Protein AF-A0AAW2Q8G5-F1 (afdb_monomer)

Secondary structure (DSSP, 8-state):
-HHHHHHHHHHTT-GGGGSSS--TTS-HHHHHHHHHHHHHHHHHHS-HHHHHHHTT---HHHHHHHHIIIIIHHHHHHHHHHHHHHHHHHTTSSS-TTSSTTS--

InterPro domains:
  IPR061502 Copia/RE1/RE2-like, N-terminal domain [PF14223] (8-104)

Sequence (105 aa):
MADEVKDLLAQQGILKALQPQKPASMDDEDWEEPQQHATRTIHMCLADKIMYHVMNLKSPGEIWKKLEIQLMSKSITNKLYLKQRLYGLKIQEGLDLAQHVNIFN

Foldseek 3Di:
DLVVLCVVCVVVVLNCQLDPDDDPVDDPVRNVVSQVVSVVSVVVPDDPVLCVVCVVPRGSNVSSVSCCCPVVVCVVVVVVVVVCCVVVVVVPPPDDPPPPPPPPD

Organism: NCBI:txid2727405

Mean predicted aligned error: 12.46 Å

pLDDT: mean 75.23, std 15.13, range [35.03, 91.94]

Radius of gyration: 21.11 Å; Cα contacts (8 Å, |Δi|>4): 55; chains: 1; bounding box: 50×21×61 Å

Structure (mmCIF, N/CA/C/O backbone):
data_AF-A0AAW2Q8G5-F1
#
_entry.id   AF-A0AAW2Q8G5-F1
#
loop_
_atom_site.group_PDB
_atom_site.id
_atom_site.type_symbol
_atom_site.label_atom_id
_atom_site.label_alt_id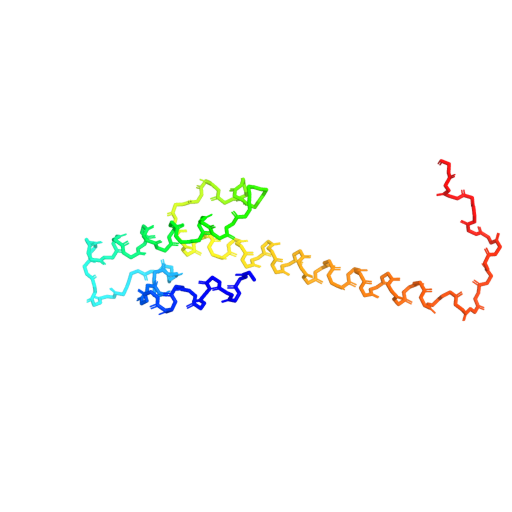
_atom_site.label_comp_id
_atom_site.label_asym_id
_atom_site.label_entity_id
_atom_site.label_seq_id
_atom_site.pdbx_PDB_ins_code
_atom_site.Cartn_x
_atom_site.Cartn_y
_atom_site.Cartn_z
_atom_site.occupancy
_atom_site.B_iso_or_equiv
_atom_site.auth_seq_id
_atom_site.auth_comp_id
_atom_site.auth_asym_id
_atom_site.auth_atom_id
_atom_site.pdbx_PDB_model_num
ATOM 1 N N . MET A 1 1 ? -9.583 3.938 2.768 1.00 63.44 1 MET A N 1
ATOM 2 C CA . MET A 1 1 ? -8.112 3.967 2.904 1.00 63.44 1 MET A CA 1
ATOM 3 C C . MET A 1 1 ? -7.443 2.916 2.028 1.00 63.44 1 MET A C 1
ATOM 5 O O . MET A 1 1 ? -6.786 3.310 1.088 1.00 63.44 1 MET A O 1
ATOM 9 N N . ALA A 1 2 ? -7.595 1.604 2.269 1.00 71.25 2 ALA A N 1
ATOM 10 C CA . ALA A 1 2 ? -6.950 0.605 1.401 1.00 71.25 2 ALA A CA 1
ATOM 11 C C . ALA A 1 2 ? -7.497 0.636 -0.044 1.00 71.25 2 ALA A C 1
ATOM 13 O O . ALA A 1 2 ? -6.730 0.686 -0.996 1.00 71.25 2 ALA A O 1
ATOM 14 N N . ASP A 1 3 ? -8.815 0.696 -0.223 1.00 79.06 3 ASP A N 1
ATOM 15 C CA . ASP A 1 3 ? -9.386 0.768 -1.576 1.00 79.06 3 ASP A CA 1
ATOM 16 C C . ASP A 1 3 ? -9.013 2.089 -2.280 1.00 79.06 3 ASP A C 1
ATOM 18 O O . ASP A 1 3 ? -8.539 2.074 -3.406 1.00 79.06 3 ASP A O 1
ATOM 22 N N . GLU A 1 4 ? -9.040 3.213 -1.556 1.00 82.69 4 GLU A N 1
ATOM 23 C CA . GLU A 1 4 ? -8.624 4.532 -2.071 1.00 82.69 4 GLU A CA 1
ATOM 24 C C . GLU A 1 4 ? -7.152 4.577 -2.520 1.00 82.69 4 GLU A C 1
ATOM 26 O O . GLU A 1 4 ? -6.834 5.200 -3.529 1.00 82.69 4 GLU A O 1
ATOM 31 N N . VAL A 1 5 ? -6.235 3.916 -1.800 1.00 83.81 5 VAL A N 1
ATOM 32 C CA . VAL A 1 5 ? -4.820 3.854 -2.207 1.00 83.81 5 VAL A CA 1
ATOM 33 C C . VAL A 1 5 ? -4.649 2.989 -3.456 1.00 83.81 5 VAL A C 1
ATOM 35 O O . VAL A 1 5 ? -3.865 3.348 -4.331 1.00 83.81 5 VAL A O 1
ATOM 38 N N . LYS A 1 6 ? -5.398 1.885 -3.587 1.00 85.50 6 LYS A N 1
ATOM 39 C CA . LYS A 1 6 ? -5.408 1.084 -4.824 1.00 85.50 6 LYS A CA 1
ATOM 40 C C . LYS A 1 6 ? -5.921 1.893 -6.009 1.00 85.50 6 LYS A C 1
ATOM 42 O O . LYS A 1 6 ? -5.289 1.860 -7.064 1.00 85.50 6 LYS A O 1
ATOM 47 N N . ASP A 1 7 ? -7.007 2.635 -5.825 1.00 88.19 7 ASP A N 1
ATOM 48 C CA . ASP A 1 7 ? -7.583 3.480 -6.871 1.00 88.19 7 ASP A CA 1
ATOM 49 C C . ASP A 1 7 ? -6.599 4.577 -7.301 1.00 88.19 7 ASP A C 1
ATOM 51 O O . ASP A 1 7 ? -6.400 4.795 -8.496 1.00 88.19 7 ASP A O 1
ATOM 55 N N . LEU A 1 8 ? -5.897 5.199 -6.347 1.00 89.19 8 LEU A N 1
ATOM 56 C CA . LEU A 1 8 ? -4.872 6.205 -6.633 1.00 89.19 8 LEU A CA 1
ATOM 57 C C . LEU A 1 8 ? -3.678 5.617 -7.405 1.00 89.19 8 LEU A C 1
ATOM 59 O O . LEU A 1 8 ? -3.226 6.205 -8.387 1.00 89.19 8 LEU A O 1
ATOM 63 N N . LEU A 1 9 ? -3.190 4.437 -7.013 1.00 90.12 9 LEU A N 1
ATOM 64 C CA . LEU A 1 9 ? -2.110 3.742 -7.725 1.00 90.12 9 LEU A CA 1
ATOM 65 C C . LEU A 1 9 ? -2.537 3.305 -9.136 1.00 90.12 9 LEU A C 1
ATOM 67 O O . LEU A 1 9 ? -1.723 3.324 -10.062 1.00 90.12 9 LEU A O 1
ATOM 71 N N . ALA A 1 10 ? -3.805 2.921 -9.315 1.00 91.50 10 ALA A N 1
ATOM 72 C CA . ALA A 1 10 ? -4.378 2.600 -10.620 1.00 91.50 10 ALA A CA 1
ATOM 73 C C . ALA A 1 10 ? -4.485 3.845 -11.508 1.00 91.50 10 ALA A C 1
ATOM 75 O O . ALA A 1 10 ? -4.074 3.798 -12.668 1.00 91.50 10 ALA A O 1
ATOM 76 N N . GLN A 1 11 ? -4.946 4.968 -10.952 1.00 90.56 11 GLN A N 1
ATOM 77 C CA . GLN A 1 11 ? -4.994 6.261 -11.637 1.00 90.56 11 GLN A CA 1
ATOM 78 C C . GLN A 1 11 ? -3.598 6.733 -12.072 1.00 90.56 11 GLN A C 1
ATOM 80 O O . GLN A 1 11 ? -3.446 7.307 -13.147 1.00 90.56 11 GLN A O 1
ATOM 85 N N . GLN A 1 12 ? -2.576 6.460 -11.260 1.00 88.88 12 GLN A N 1
ATOM 86 C CA . GLN A 1 12 ? -1.173 6.764 -11.557 1.00 88.88 12 GLN A CA 1
ATOM 87 C C . GLN A 1 12 ? -0.514 5.753 -12.516 1.00 88.88 12 GLN A C 1
ATOM 89 O O . GLN A 1 12 ? 0.640 5.935 -12.891 1.00 88.88 12 GLN A O 1
ATOM 94 N N . GLY A 1 13 ? -1.206 4.675 -12.904 1.00 89.94 13 GLY A N 1
ATOM 95 C CA . GLY A 1 13 ? -0.670 3.642 -13.799 1.00 89.94 13 GLY A CA 1
ATOM 96 C C . GLY A 1 13 ? 0.379 2.716 -13.168 1.00 89.94 13 GLY A C 1
ATOM 97 O O . GLY A 1 13 ? 0.925 1.853 -13.853 1.00 89.94 13 GLY A O 1
ATOM 98 N N . ILE A 1 14 ? 0.634 2.837 -11.863 1.00 91.94 14 ILE A N 1
ATOM 99 C CA . ILE A 1 14 ? 1.693 2.112 -11.137 1.00 91.94 14 ILE A CA 1
ATOM 100 C C . ILE A 1 14 ? 1.161 0.976 -10.259 1.00 91.94 14 ILE A C 1
ATOM 102 O O . ILE A 1 14 ? 1.911 0.379 -9.494 1.00 91.94 14 ILE A O 1
ATOM 106 N N . LEU A 1 15 ? -0.119 0.610 -10.385 1.00 88.56 15 LEU A N 1
ATOM 107 C CA . LEU A 1 15 ? -0.726 -0.485 -9.613 1.00 88.56 15 LEU A CA 1
ATOM 108 C C . LEU A 1 15 ? 0.057 -1.805 -9.720 1.00 88.56 15 LEU A C 1
ATOM 110 O O . LEU A 1 15 ? 0.137 -2.569 -8.758 1.00 88.56 15 LEU A O 1
ATOM 114 N N . LYS A 1 16 ? 0.670 -2.067 -10.881 1.00 88.19 16 LYS A N 1
ATOM 115 C CA . LYS A 1 16 ? 1.493 -3.262 -11.112 1.00 88.19 16 LYS A CA 1
ATOM 116 C C . LYS A 1 16 ? 2.673 -3.351 -10.144 1.00 88.19 16 LYS A C 1
ATOM 118 O O . LYS A 1 16 ? 3.060 -4.463 -9.814 1.00 88.19 16 LYS A O 1
ATOM 123 N N . ALA A 1 17 ? 3.172 -2.230 -9.623 1.00 89.31 17 ALA A N 1
ATOM 124 C CA . ALA A 1 17 ? 4.257 -2.203 -8.647 1.00 89.31 17 ALA A CA 1
ATOM 125 C C . ALA A 1 17 ? 3.890 -2.856 -7.298 1.00 89.31 17 ALA A C 1
ATOM 127 O O . ALA A 1 17 ? 4.764 -3.180 -6.502 1.00 89.31 17 ALA A O 1
ATOM 128 N N . LEU A 1 18 ? 2.610 -3.122 -7.029 1.00 88.12 18 LEU A N 1
ATOM 129 C CA . LEU A 1 18 ? 2.222 -3.916 -5.860 1.00 88.12 18 LEU A CA 1
ATOM 130 C C . LEU A 1 18 ? 2.506 -5.416 -6.028 1.00 88.12 18 LEU A C 1
ATOM 132 O O . LEU A 1 18 ? 2.406 -6.166 -5.055 1.00 88.12 18 LEU A O 1
ATOM 136 N N . GLN A 1 19 ? 2.818 -5.878 -7.244 1.00 86.69 19 GLN A N 1
ATOM 137 C CA . GLN A 1 19 ? 3.112 -7.285 -7.480 1.00 86.69 19 GLN A CA 1
ATOM 138 C C . GLN A 1 19 ? 4.413 -7.698 -6.778 1.00 86.69 19 GLN A C 1
ATOM 140 O O . GLN A 1 19 ? 5.385 -6.944 -6.772 1.00 86.69 19 GLN A O 1
ATOM 145 N N . PRO A 1 20 ? 4.461 -8.916 -6.209 1.00 78.12 20 PRO A N 1
ATOM 146 C CA . PRO A 1 20 ? 5.632 -9.399 -5.481 1.00 78.12 20 PRO A CA 1
ATOM 147 C C . PRO A 1 20 ? 6.827 -9.705 -6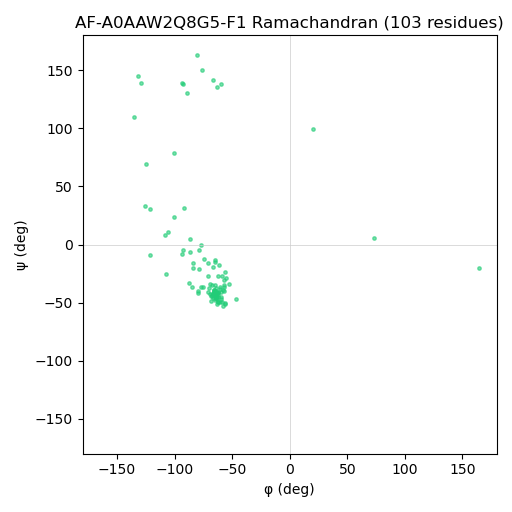.392 1.00 78.12 20 PRO A C 1
ATOM 149 O O . PRO A 1 20 ? 7.933 -9.881 -5.895 1.00 78.12 20 PRO A O 1
ATOM 152 N N . GLN A 1 21 ? 6.611 -9.821 -7.705 1.00 80.44 21 GLN A N 1
ATOM 153 C CA . GLN A 1 21 ? 7.653 -10.118 -8.680 1.00 80.44 21 GLN A CA 1
ATOM 154 C C . GLN A 1 21 ? 7.564 -9.157 -9.858 1.00 80.44 21 GLN A C 1
ATOM 156 O O . GLN A 1 21 ? 6.468 -8.770 -10.274 1.00 80.44 21 GLN A O 1
ATOM 161 N N . LYS A 1 22 ? 8.734 -8.811 -10.400 1.00 84.81 22 LYS A N 1
ATOM 162 C CA . LYS A 1 22 ? 8.858 -8.044 -11.635 1.00 84.81 22 LYS A CA 1
ATOM 163 C C . LYS A 1 22 ? 8.261 -8.840 -12.807 1.00 84.81 22 LYS A C 1
ATOM 165 O O . LYS A 1 22 ? 8.558 -10.031 -12.934 1.00 84.81 22 LYS A O 1
ATOM 170 N N . PRO A 1 23 ? 7.465 -8.217 -13.690 1.00 80.44 23 PRO A N 1
ATOM 171 C CA . PRO A 1 23 ? 7.043 -8.844 -14.938 1.00 80.44 23 PRO A CA 1
ATOM 172 C C . PRO A 1 23 ? 8.247 -9.205 -15.820 1.00 80.44 23 PRO A C 1
ATOM 174 O O . PRO A 1 23 ? 9.150 -8.395 -15.995 1.00 80.44 23 PRO A O 1
ATOM 177 N N . ALA A 1 24 ? 8.236 -10.384 -16.449 1.00 81.12 24 ALA A N 1
ATOM 178 C CA . ALA A 1 24 ? 9.326 -10.829 -17.333 1.00 81.12 24 ALA A CA 1
ATOM 179 C C . ALA A 1 24 ? 9.546 -9.924 -18.563 1.00 81.12 24 ALA A C 1
ATOM 181 O O . ALA A 1 24 ? 10.588 -9.988 -19.200 1.00 81.12 24 ALA A O 1
ATOM 182 N N . SER A 1 25 ? 8.556 -9.098 -18.904 1.00 81.50 25 SER A N 1
ATOM 183 C CA . SER A 1 25 ? 8.587 -8.153 -20.020 1.00 81.50 25 SER A CA 1
ATOM 184 C C . SER A 1 25 ? 9.203 -6.792 -19.672 1.00 81.50 25 SER A C 1
ATOM 186 O O . SER A 1 25 ? 9.074 -5.874 -20.475 1.00 81.50 25 SER A O 1
ATOM 188 N N . MET A 1 26 ? 9.737 -6.612 -18.460 1.00 83.62 26 MET A N 1
ATOM 189 C CA . MET A 1 26 ? 10.191 -5.320 -17.942 1.00 83.62 26 MET A CA 1
ATOM 190 C C . MET A 1 26 ? 11.616 -5.432 -17.403 1.00 83.62 26 MET A C 1
ATOM 192 O O . MET A 1 26 ? 11.943 -6.409 -16.724 1.00 83.62 26 MET A O 1
ATOM 196 N N . ASP A 1 27 ? 12.448 -4.433 -17.669 1.00 86.25 27 ASP A N 1
ATOM 197 C CA . ASP A 1 27 ? 13.828 -4.389 -17.186 1.00 86.25 27 ASP A CA 1
ATOM 198 C C . ASP A 1 27 ? 13.896 -3.901 -15.731 1.00 86.25 27 ASP A C 1
ATOM 200 O O . ASP A 1 27 ? 12.910 -3.414 -15.180 1.00 86.25 27 ASP A O 1
ATOM 204 N N . ASP A 1 28 ? 15.024 -4.140 -15.053 1.00 80.56 28 ASP A N 1
ATOM 205 C CA . ASP A 1 28 ? 15.154 -3.818 -13.620 1.00 80.56 28 ASP A CA 1
ATOM 206 C C . ASP A 1 28 ? 15.095 -2.307 -13.356 1.00 80.56 28 ASP A C 1
ATOM 208 O O . ASP A 1 28 ? 14.428 -1.886 -12.412 1.00 80.56 28 ASP A O 1
ATOM 212 N N . GLU A 1 29 ? 15.715 -1.498 -14.220 1.00 80.75 29 GLU A N 1
ATOM 213 C CA . GLU A 1 29 ? 15.663 -0.030 -14.141 1.00 80.75 29 GLU A CA 1
ATOM 214 C C . GLU A 1 29 ? 14.234 0.492 -14.333 1.00 80.75 29 GLU A C 1
ATOM 216 O O . GLU A 1 29 ? 13.735 1.260 -13.510 1.00 80.75 29 GLU A O 1
ATOM 221 N N . ASP A 1 30 ? 13.528 -0.017 -15.347 1.00 84.69 30 ASP A N 1
ATOM 222 C CA . ASP A 1 30 ? 12.133 0.346 -15.625 1.00 84.69 30 ASP A CA 1
ATOM 223 C C . ASP A 1 30 ? 11.165 -0.137 -14.530 1.00 84.69 30 ASP A C 1
ATOM 225 O O . ASP A 1 30 ? 10.039 0.355 -14.414 1.00 84.69 30 ASP A O 1
ATOM 229 N N . TRP A 1 31 ? 11.579 -1.109 -13.712 1.00 86.94 31 TRP A N 1
ATOM 230 C CA . TRP A 1 31 ? 10.792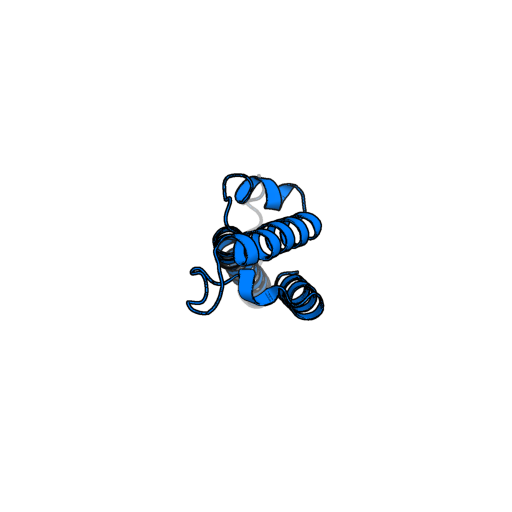 -1.615 -12.592 1.00 86.94 31 TRP A CA 1
ATOM 231 C C . TRP A 1 31 ? 11.006 -0.823 -11.303 1.00 86.94 31 TRP A C 1
ATOM 233 O O . TRP A 1 31 ? 10.066 -0.680 -10.515 1.00 86.94 31 TRP A O 1
ATOM 243 N N . GLU A 1 32 ? 12.206 -0.292 -11.075 1.00 87.56 32 GLU A N 1
ATOM 244 C CA . GLU A 1 32 ? 12.549 0.394 -9.831 1.00 87.56 32 GLU A CA 1
ATOM 245 C C . GLU A 1 32 ? 11.762 1.701 -9.645 1.00 87.56 32 GLU A C 1
ATOM 247 O O . GLU A 1 32 ? 11.235 1.957 -8.558 1.00 87.56 32 GLU A O 1
ATOM 252 N N . GLU A 1 33 ? 11.605 2.501 -10.700 1.00 89.56 33 GLU A N 1
ATOM 253 C CA . GLU A 1 33 ? 10.884 3.777 -10.621 1.00 89.56 33 GLU A CA 1
ATOM 254 C C . GLU A 1 33 ? 9.404 3.594 -10.199 1.00 89.56 33 GLU A C 1
ATOM 256 O O . GLU A 1 33 ? 8.981 4.216 -9.213 1.00 89.56 33 GLU A O 1
ATOM 261 N N . PRO A 1 34 ? 8.609 2.693 -10.818 1.00 90.12 34 PRO A N 1
ATOM 262 C CA . PRO A 1 34 ? 7.267 2.364 -10.338 1.00 90.12 34 PRO A CA 1
ATOM 263 C C . PRO A 1 34 ? 7.230 1.854 -8.891 1.00 90.12 34 PRO A C 1
ATOM 265 O O . PRO A 1 34 ? 6.290 2.179 -8.159 1.00 90.12 34 PRO A O 1
ATOM 268 N N . GLN A 1 35 ? 8.231 1.076 -8.452 1.00 90.62 35 GLN A N 1
ATOM 269 C CA . GLN A 1 35 ? 8.312 0.578 -7.070 1.00 90.62 35 GLN A CA 1
ATOM 270 C C . GLN A 1 35 ? 8.495 1.723 -6.069 1.00 90.62 35 GLN A C 1
ATOM 272 O O . GLN A 1 35 ? 7.785 1.800 -5.056 1.00 90.62 35 GLN A O 1
ATOM 277 N N . GLN A 1 36 ? 9.427 2.632 -6.351 1.00 89.94 36 GLN A N 1
ATOM 278 C CA . GLN A 1 36 ? 9.691 3.791 -5.502 1.00 89.94 36 GLN A CA 1
ATOM 279 C C . GLN A 1 36 ? 8.482 4.732 -5.469 1.00 89.94 36 GLN A C 1
ATOM 281 O O . GLN A 1 36 ? 8.074 5.184 -4.392 1.00 89.94 36 GLN A O 1
ATOM 286 N N . HIS A 1 37 ? 7.855 4.969 -6.623 1.00 91.56 37 HIS A N 1
ATOM 287 C CA . HIS A 1 37 ? 6.659 5.799 -6.715 1.00 91.56 37 HIS A CA 1
ATOM 288 C C . HIS A 1 37 ? 5.505 5.194 -5.906 1.00 91.56 37 HIS A C 1
ATOM 290 O O . HIS A 1 37 ? 4.938 5.875 -5.050 1.00 91.56 37 HIS A O 1
ATOM 296 N N . ALA A 1 38 ? 5.212 3.902 -6.078 1.00 91.12 38 ALA A N 1
ATOM 297 C CA . ALA A 1 38 ? 4.151 3.238 -5.326 1.00 91.12 38 ALA A CA 1
ATOM 298 C C . ALA A 1 38 ? 4.410 3.286 -3.814 1.00 91.12 38 ALA A C 1
ATOM 300 O O . ALA A 1 38 ? 3.499 3.576 -3.039 1.00 91.12 38 ALA A O 1
ATOM 301 N N . THR A 1 39 ? 5.661 3.086 -3.394 1.00 90.62 39 THR A N 1
ATOM 302 C CA . THR A 1 39 ? 6.069 3.193 -1.985 1.00 90.62 39 THR A CA 1
ATOM 303 C C . THR A 1 39 ? 5.789 4.585 -1.425 1.00 90.62 39 THR A C 1
ATOM 305 O O . THR A 1 39 ? 5.197 4.719 -0.351 1.00 90.62 39 THR A O 1
ATOM 308 N N . ARG A 1 40 ? 6.160 5.637 -2.162 1.00 88.88 40 ARG A N 1
ATOM 309 C CA . ARG A 1 40 ? 5.914 7.026 -1.758 1.00 88.88 40 ARG A CA 1
ATOM 310 C C . ARG A 1 40 ? 4.423 7.340 -1.680 1.00 88.88 40 ARG A C 1
ATOM 312 O O . ARG A 1 40 ? 3.992 7.921 -0.686 1.00 88.88 40 ARG A O 1
ATOM 319 N N . THR A 1 41 ? 3.647 6.938 -2.685 1.00 88.62 41 THR A N 1
ATOM 320 C CA . THR A 1 41 ? 2.192 7.137 -2.705 1.00 88.62 41 THR A CA 1
ATOM 321 C C . THR A 1 41 ? 1.534 6.443 -1.515 1.00 88.62 41 THR A C 1
ATOM 323 O O . THR A 1 41 ? 0.740 7.067 -0.813 1.00 88.62 41 THR A O 1
ATOM 326 N N . ILE A 1 42 ? 1.916 5.195 -1.215 1.00 88.31 42 ILE A N 1
ATOM 327 C CA . ILE A 1 42 ? 1.423 4.489 -0.027 1.00 88.31 42 ILE A CA 1
ATOM 328 C C . ILE A 1 42 ? 1.766 5.286 1.234 1.00 88.31 42 ILE A C 1
ATOM 330 O O . ILE A 1 42 ? 0.857 5.600 1.995 1.00 88.31 42 ILE A O 1
ATOM 334 N N . HIS A 1 43 ? 3.031 5.670 1.441 1.00 86.69 43 HIS A N 1
ATOM 335 C CA . HIS A 1 43 ? 3.439 6.441 2.622 1.00 86.69 43 HIS A CA 1
ATOM 336 C C . HIS A 1 43 ? 2.668 7.758 2.783 1.00 86.69 43 HIS A C 1
ATOM 338 O O . HIS A 1 43 ? 2.257 8.074 3.896 1.00 86.69 43 HIS A O 1
ATOM 344 N N . MET A 1 44 ? 2.404 8.492 1.697 1.00 86.94 44 MET A N 1
ATOM 345 C CA . MET A 1 44 ? 1.623 9.738 1.738 1.00 86.94 44 MET A CA 1
ATOM 346 C C . MET A 1 44 ? 0.177 9.536 2.209 1.00 86.94 44 MET A C 1
ATOM 348 O O . MET A 1 44 ? -0.424 10.458 2.757 1.00 86.94 44 MET A O 1
ATOM 352 N N . CYS A 1 45 ? -0.388 8.347 2.005 1.00 84.31 45 CYS A N 1
ATOM 353 C CA . CYS A 1 45 ? -1.752 8.022 2.411 1.00 84.31 45 CYS A CA 1
ATOM 354 C C . CYS A 1 45 ? -1.843 7.386 3.809 1.00 84.31 45 CYS A C 1
ATOM 356 O O . CYS A 1 45 ? -2.950 7.134 4.296 1.00 84.31 45 CYS A O 1
ATOM 358 N N . LEU A 1 46 ? -0.712 7.100 4.461 1.00 82.94 46 LEU A N 1
ATOM 359 C CA . LEU A 1 46 ? -0.683 6.508 5.796 1.00 82.94 46 LEU A CA 1
ATOM 360 C C . LEU A 1 46 ? -0.583 7.580 6.881 1.00 82.94 46 LEU A C 1
ATOM 362 O O . LEU A 1 46 ? 0.197 8.517 6.798 1.00 82.94 46 LEU A O 1
ATOM 366 N N . ALA A 1 47 ? -1.334 7.382 7.964 1.00 81.50 47 ALA A N 1
ATOM 367 C CA . ALA A 1 47 ? -1.129 8.132 9.199 1.00 81.50 47 ALA A CA 1
ATOM 368 C C . ALA A 1 47 ? 0.108 7.612 9.954 1.00 81.50 47 ALA A C 1
ATOM 370 O O . ALA A 1 47 ? 0.366 6.404 9.942 1.00 81.50 47 ALA A O 1
ATOM 371 N N . ASP A 1 48 ? 0.788 8.480 10.711 1.00 78.56 48 ASP A N 1
ATOM 372 C CA . ASP A 1 48 ? 2.044 8.183 11.429 1.00 78.56 48 ASP A CA 1
ATOM 373 C C . ASP A 1 48 ? 2.013 6.868 12.215 1.00 78.56 48 ASP A C 1
ATOM 375 O O . ASP A 1 48 ? 2.899 6.026 12.086 1.00 78.56 48 ASP A O 1
ATOM 379 N N . LYS A 1 49 ? 0.934 6.631 12.974 1.00 75.50 49 LYS A N 1
ATOM 380 C CA . LYS A 1 49 ? 0.740 5.405 13.771 1.00 75.50 49 LYS A CA 1
ATOM 381 C C . LYS A 1 49 ? 0.797 4.115 12.943 1.00 75.50 49 LYS A C 1
ATOM 383 O O . LYS A 1 49 ? 1.164 3.069 13.463 1.00 75.50 49 LYS A O 1
ATOM 388 N N . ILE A 1 50 ? 0.390 4.175 11.675 1.00 77.75 50 ILE A N 1
ATOM 389 C CA . ILE A 1 50 ? 0.429 3.044 10.744 1.00 77.75 50 ILE A CA 1
ATOM 390 C C . ILE A 1 50 ? 1.819 2.956 10.107 1.00 77.75 50 ILE A C 1
ATOM 392 O O . ILE A 1 50 ? 2.335 1.852 9.940 1.00 77.75 50 ILE A O 1
ATOM 396 N N . MET A 1 51 ? 2.449 4.100 9.821 1.00 81.56 51 MET A N 1
ATOM 397 C CA . MET A 1 51 ? 3.790 4.167 9.236 1.00 81.56 51 MET A CA 1
ATOM 398 C C . MET A 1 51 ? 4.841 3.455 10.103 1.00 81.56 51 MET A C 1
ATOM 400 O O . MET A 1 51 ? 5.639 2.683 9.574 1.00 81.56 51 MET A O 1
ATOM 404 N N . TYR A 1 52 ? 4.765 3.575 11.435 1.00 82.81 52 TYR A N 1
ATOM 405 C CA . TYR A 1 52 ? 5.637 2.832 12.365 1.00 82.81 52 TYR A CA 1
ATOM 406 C C . TYR A 1 52 ? 5.605 1.306 12.177 1.00 82.81 52 TYR A C 1
ATOM 408 O O . TYR A 1 52 ? 6.587 0.621 12.458 1.00 82.81 52 TYR A O 1
ATOM 416 N N . HIS A 1 53 ? 4.493 0.744 11.699 1.00 80.88 53 HIS A N 1
ATOM 417 C CA . HIS A 1 53 ? 4.364 -0.701 11.499 1.00 80.88 53 HIS A CA 1
ATOM 418 C C . HIS A 1 53 ? 4.944 -1.195 10.166 1.00 80.88 53 HIS A C 1
ATOM 420 O O . HIS A 1 53 ? 5.147 -2.405 10.010 1.00 80.88 53 HIS A O 1
ATOM 426 N N . VAL A 1 54 ? 5.197 -0.287 9.216 1.00 82.88 54 VAL A N 1
ATOM 427 C CA . VAL A 1 54 ? 5.643 -0.613 7.851 1.00 82.88 54 VAL A CA 1
ATOM 428 C C . VAL A 1 54 ? 6.981 0.021 7.466 1.00 82.88 54 VAL A C 1
ATOM 430 O O . VAL A 1 54 ? 7.554 -0.395 6.470 1.00 82.88 54 VAL A O 1
ATOM 433 N N . MET A 1 55 ? 7.532 0.933 8.276 1.00 82.50 55 MET A N 1
ATOM 434 C CA . MET A 1 55 ? 8.774 1.678 7.988 1.00 82.50 55 MET A CA 1
ATOM 435 C C . MET A 1 55 ? 10.015 0.816 7.697 1.00 82.50 55 MET A C 1
ATOM 437 O O . MET A 1 55 ? 10.950 1.283 7.060 1.00 82.50 55 MET A O 1
ATOM 441 N N . ASN A 1 56 ? 10.042 -0.433 8.170 1.00 84.38 56 ASN A N 1
ATOM 442 C CA . ASN A 1 56 ? 11.166 -1.351 7.956 1.00 84.38 56 ASN A CA 1
ATOM 443 C C . ASN A 1 56 ? 11.057 -2.140 6.641 1.00 84.38 56 ASN A C 1
ATOM 445 O O . ASN A 1 56 ? 11.967 -2.896 6.305 1.00 84.38 56 ASN A O 1
ATOM 449 N N . LEU A 1 57 ? 9.936 -2.017 5.929 1.00 86.12 57 LEU A N 1
ATOM 450 C CA . LEU A 1 57 ? 9.689 -2.701 4.667 1.00 86.12 57 LEU A CA 1
ATOM 451 C C . LEU A 1 57 ? 10.120 -1.797 3.515 1.00 86.12 57 LEU A C 1
ATOM 453 O O . LEU A 1 57 ? 9.872 -0.594 3.535 1.00 86.12 57 LEU A O 1
ATOM 457 N N . LYS A 1 58 ? 10.769 -2.389 2.512 1.00 81.94 58 LYS A N 1
ATOM 458 C CA . LYS A 1 58 ? 11.308 -1.650 1.361 1.00 81.94 58 LYS A CA 1
ATOM 459 C C . LYS A 1 58 ? 10.510 -1.876 0.084 1.00 81.94 58 LYS A C 1
ATOM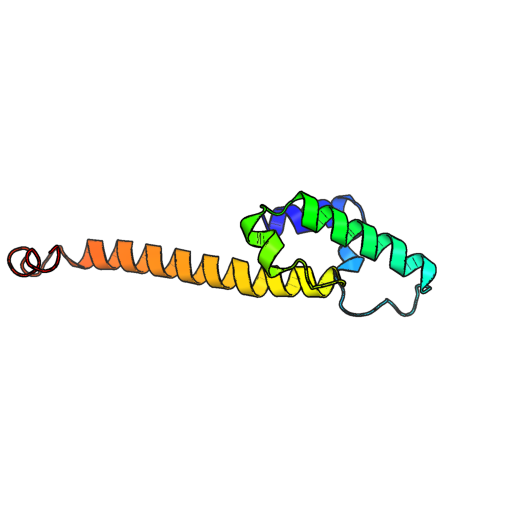 461 O O . LYS A 1 58 ? 10.531 -1.021 -0.791 1.00 81.94 58 LYS A O 1
ATOM 466 N N . SER A 1 59 ? 9.813 -3.008 -0.023 1.00 86.81 59 SER A N 1
ATOM 467 C CA . SER A 1 59 ? 8.979 -3.301 -1.183 1.00 86.81 59 SER A CA 1
ATOM 468 C C . SER A 1 59 ? 7.554 -2.764 -0.985 1.00 86.81 59 SER A C 1
ATOM 470 O O . SER A 1 59 ? 6.919 -3.087 0.026 1.00 86.81 59 SER A O 1
ATOM 472 N N . PRO A 1 60 ? 6.992 -2.020 -1.954 1.00 87.00 60 PRO A N 1
ATOM 473 C CA . PRO A 1 60 ? 5.596 -1.586 -1.930 1.00 87.00 60 PRO A CA 1
ATOM 474 C C . PRO A 1 60 ? 4.622 -2.765 -1.829 1.00 87.00 60 PRO A C 1
ATOM 476 O O . PRO A 1 60 ? 3.615 -2.651 -1.134 1.00 87.00 60 PRO A O 1
ATOM 479 N N . GLY A 1 61 ? 4.931 -3.916 -2.438 1.00 88.00 61 GLY A N 1
ATOM 480 C CA . GLY A 1 61 ? 4.117 -5.129 -2.314 1.00 88.00 61 GLY A CA 1
ATOM 481 C C . GLY A 1 61 ? 4.110 -5.704 -0.892 1.00 88.00 61 GLY A C 1
ATOM 482 O O . GLY A 1 61 ? 3.063 -6.112 -0.383 1.00 88.00 61 GLY A O 1
ATOM 483 N N . GLU A 1 62 ? 5.253 -5.686 -0.201 1.00 88.25 62 GLU A N 1
ATOM 484 C CA . GLU A 1 62 ? 5.340 -6.109 1.204 1.00 88.25 62 GLU A CA 1
ATOM 485 C C . GLU A 1 62 ? 4.607 -5.146 2.137 1.00 88.25 62 GLU A C 1
ATOM 487 O O . GLU A 1 62 ? 3.853 -5.590 3.012 1.00 88.25 62 GLU A O 1
ATOM 492 N N . ILE A 1 63 ? 4.794 -3.837 1.929 1.00 88.44 63 ILE A N 1
ATOM 493 C CA . ILE A 1 63 ? 4.067 -2.787 2.650 1.00 88.44 63 ILE A CA 1
ATOM 494 C C . ILE A 1 63 ? 2.565 -3.006 2.461 1.00 88.44 63 ILE A C 1
ATOM 496 O O . ILE A 1 63 ? 1.830 -3.094 3.445 1.00 88.44 63 ILE A O 1
ATOM 500 N N . TRP A 1 64 ? 2.119 -3.188 1.218 1.00 89.00 64 TRP A N 1
ATOM 501 C CA . TRP A 1 64 ? 0.720 -3.413 0.877 1.00 89.00 64 TRP A CA 1
ATOM 502 C C . TRP A 1 64 ? 0.132 -4.646 1.562 1.00 89.00 64 TRP A C 1
ATOM 504 O O . TRP A 1 64 ? -0.899 -4.560 2.228 1.00 89.00 64 TRP A O 1
ATOM 514 N N . LYS A 1 65 ? 0.817 -5.788 1.477 1.00 86.44 65 LYS A N 1
ATOM 515 C CA . LYS A 1 65 ? 0.369 -7.039 2.101 1.00 86.44 65 LYS A CA 1
ATOM 516 C C . LYS A 1 65 ? 0.288 -6.918 3.622 1.00 86.44 65 LYS A C 1
ATOM 518 O O . LYS A 1 65 ? -0.655 -7.415 4.240 1.00 86.44 65 LYS A O 1
ATOM 523 N N . LYS A 1 66 ? 1.260 -6.247 4.248 1.00 85.31 66 LYS A N 1
ATOM 524 C CA . LYS A 1 66 ? 1.251 -5.992 5.694 1.00 85.31 66 LYS A CA 1
ATOM 525 C C . LYS A 1 66 ? 0.101 -5.065 6.081 1.00 85.31 66 LYS A C 1
ATOM 527 O O . LYS A 1 66 ? -0.551 -5.324 7.093 1.00 85.31 66 LYS A O 1
ATOM 532 N N . LEU A 1 67 ? -0.174 -4.036 5.280 1.00 80.94 67 LEU A N 1
ATOM 533 C CA . LEU A 1 67 ? -1.327 -3.156 5.462 1.00 80.94 67 LEU A CA 1
ATOM 534 C C . LEU A 1 67 ? -2.632 -3.939 5.335 1.00 80.94 67 LEU A C 1
ATOM 536 O O . LEU A 1 67 ? -3.446 -3.859 6.246 1.00 80.94 67 LEU A O 1
ATOM 540 N N . GLU A 1 68 ? -2.824 -4.744 4.291 1.00 79.88 68 GLU A N 1
ATOM 541 C CA . GLU A 1 68 ? -4.024 -5.576 4.144 1.00 79.88 68 GLU A CA 1
ATOM 542 C C . GLU A 1 68 ? -4.206 -6.492 5.353 1.00 79.88 68 GLU A C 1
ATOM 544 O O . GLU A 1 68 ? -5.248 -6.455 6.004 1.00 79.88 68 GLU A O 1
ATOM 549 N N . ILE A 1 69 ? -3.171 -7.236 5.744 1.00 80.19 69 ILE A N 1
ATOM 550 C CA . ILE A 1 69 ? -3.267 -8.145 6.887 1.00 80.19 69 ILE A CA 1
ATOM 551 C C . ILE A 1 69 ? -3.538 -7.369 8.174 1.00 80.19 69 ILE A C 1
ATOM 553 O O . ILE A 1 69 ? -4.465 -7.715 8.894 1.00 80.19 69 ILE A O 1
ATOM 557 N N . GLN A 1 70 ? -2.778 -6.326 8.506 1.00 73.00 70 GLN A N 1
ATOM 558 C CA . GLN A 1 70 ? -2.910 -5.662 9.807 1.00 73.00 70 GLN A CA 1
ATOM 559 C C . GLN A 1 70 ? -4.089 -4.696 9.889 1.00 73.00 70 GLN A C 1
ATOM 561 O O . GLN A 1 70 ? -4.753 -4.660 10.923 1.00 73.00 70 GLN A O 1
ATOM 566 N N . LEU A 1 71 ? -4.376 -3.924 8.840 1.00 67.00 71 LEU A N 1
ATOM 567 C CA . LEU A 1 71 ? -5.516 -3.008 8.826 1.00 67.00 71 LEU A CA 1
ATOM 568 C C . LEU A 1 71 ? -6.816 -3.732 8.537 1.00 67.00 71 LEU A C 1
ATOM 570 O O . LEU A 1 71 ? -7.796 -3.417 9.204 1.00 67.00 71 LEU A O 1
ATOM 574 N N . MET A 1 72 ? -6.867 -4.688 7.603 1.00 65.81 72 MET A N 1
ATOM 575 C CA . MET A 1 72 ? -8.120 -5.407 7.360 1.00 65.81 72 MET A CA 1
ATOM 576 C C . MET A 1 72 ? -8.394 -6.426 8.458 1.00 65.81 72 MET A C 1
ATOM 578 O O . MET A 1 72 ? -9.544 -6.499 8.871 1.00 65.81 72 MET A O 1
ATOM 582 N N . SER A 1 73 ? -7.400 -7.119 9.036 1.00 65.75 73 SER A N 1
ATOM 583 C CA . SER A 1 73 ? -7.676 -7.955 10.222 1.00 65.75 73 SER A CA 1
ATOM 584 C C . SER A 1 73 ? -8.123 -7.107 11.405 1.00 65.75 73 SER A C 1
ATOM 586 O O . SER A 1 73 ? -9.140 -7.425 12.004 1.00 65.75 73 SER A O 1
ATOM 588 N N . LYS A 1 74 ? -7.462 -5.981 11.713 1.00 64.38 74 LYS A N 1
ATOM 589 C CA . LYS A 1 74 ? -7.924 -5.100 12.793 1.00 64.38 74 LYS A CA 1
ATOM 590 C C . LYS A 1 74 ? -9.249 -4.441 12.452 1.00 64.38 74 LYS A C 1
ATOM 592 O O . LYS A 1 74 ? -10.045 -4.274 13.350 1.00 64.38 74 LYS A O 1
ATOM 597 N N . SER A 1 75 ? -9.539 -4.080 11.205 1.00 63.84 75 SER A N 1
ATOM 598 C CA . SER A 1 75 ? -10.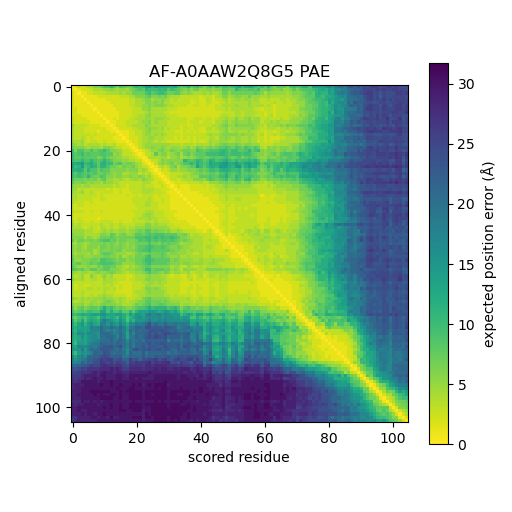836 -3.504 10.825 1.00 63.84 75 SER A CA 1
ATOM 599 C C . SER A 1 75 ? -11.947 -4.545 10.866 1.00 63.84 75 SER A C 1
ATOM 601 O O . SER A 1 75 ? -13.019 -4.234 11.359 1.00 63.84 75 SER A O 1
ATOM 603 N N . ILE A 1 76 ? -11.715 -5.777 10.409 1.00 60.84 76 ILE A N 1
ATOM 604 C CA . ILE A 1 76 ? -12.685 -6.877 10.477 1.00 60.84 76 ILE A CA 1
ATOM 605 C C . ILE A 1 76 ? -12.881 -7.294 11.927 1.00 60.84 76 ILE A C 1
ATOM 607 O O . ILE A 1 76 ? -14.018 -7.340 12.369 1.00 60.84 76 ILE A 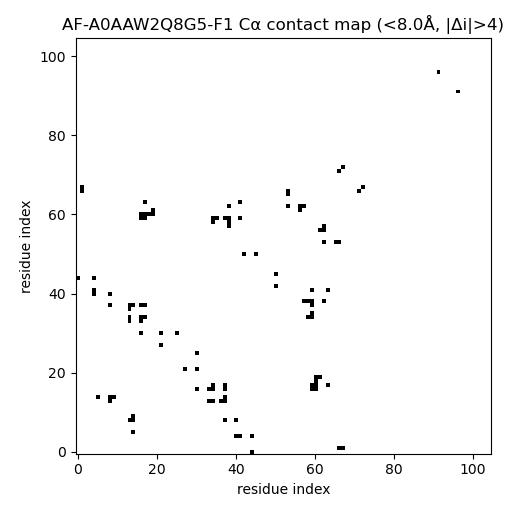O 1
ATOM 611 N N . THR A 1 77 ? -11.810 -7.509 12.690 1.00 60.69 77 THR A N 1
ATOM 612 C CA . THR A 1 77 ? -11.882 -7.822 14.120 1.00 60.69 77 THR A CA 1
ATOM 613 C C . THR A 1 77 ? -12.470 -6.662 14.909 1.00 60.69 77 THR A C 1
ATOM 615 O O . THR A 1 77 ? -13.311 -6.910 15.754 1.00 60.69 77 THR A O 1
ATOM 618 N N . ASN A 1 78 ? -12.146 -5.399 14.615 1.00 61.72 78 ASN A N 1
ATOM 619 C CA . ASN A 1 78 ? -12.760 -4.244 15.281 1.00 61.72 78 ASN A CA 1
ATOM 620 C C . ASN A 1 78 ? -14.222 -4.087 14.876 1.00 61.72 78 ASN A C 1
ATOM 622 O O . ASN A 1 78 ? -15.049 -3.848 15.738 1.00 61.72 78 ASN A O 1
ATOM 626 N N . LYS A 1 79 ? -14.583 -4.239 13.598 1.00 68.12 79 LYS A N 1
ATOM 627 C CA . LYS A 1 79 ? -15.985 -4.206 13.148 1.00 68.12 79 LYS A CA 1
ATOM 628 C C . LYS A 1 79 ? -16.770 -5.367 13.744 1.00 68.12 79 LYS A C 1
ATOM 630 O O . LYS A 1 79 ? -17.903 -5.163 14.159 1.00 68.12 79 LYS A O 1
ATOM 635 N N . LEU A 1 80 ? -16.187 -6.561 13.808 1.00 70.94 80 LEU A N 1
ATOM 636 C CA . LEU A 1 80 ? -16.780 -7.747 14.416 1.00 70.94 80 LEU A CA 1
ATOM 637 C C . LEU A 1 80 ? -16.915 -7.566 15.923 1.00 70.94 80 LEU A C 1
ATOM 639 O O . LEU A 1 80 ? -17.991 -7.804 16.439 1.00 70.94 80 LEU A O 1
ATOM 643 N N . TYR A 1 81 ? -15.884 -7.085 16.608 1.00 63.69 81 TYR A N 1
ATOM 644 C CA . TYR A 1 81 ? -15.897 -6.771 18.035 1.00 63.69 81 TYR A CA 1
ATOM 645 C C . TYR A 1 81 ? -16.914 -5.675 18.357 1.00 63.69 81 TYR A C 1
ATOM 647 O O . TYR A 1 81 ? -17.680 -5.805 19.301 1.00 63.69 81 TYR A O 1
ATOM 655 N N . LEU A 1 82 ? -16.993 -4.618 17.547 1.00 62.91 82 LEU A N 1
ATOM 656 C CA . LEU A 1 82 ? -18.000 -3.566 17.682 1.00 62.91 82 LEU A CA 1
ATOM 657 C C . LEU A 1 82 ? -19.404 -4.105 17.411 1.00 62.91 82 LEU A C 1
ATOM 659 O O . LEU A 1 82 ? -20.320 -3.763 18.148 1.00 62.91 82 LEU A O 1
ATOM 663 N N . LYS A 1 83 ? -19.584 -4.982 16.415 1.00 68.25 83 LYS A N 1
ATOM 664 C CA . LYS A 1 83 ? -20.852 -5.686 16.186 1.00 68.25 83 LYS A CA 1
ATOM 665 C C . LYS A 1 83 ? -21.188 -6.612 17.352 1.00 68.25 83 LYS A C 1
ATOM 667 O O . LYS A 1 83 ? -22.309 -6.568 17.821 1.00 68.25 83 LYS A O 1
ATOM 672 N N . GLN A 1 84 ? -20.249 -7.400 17.862 1.00 68.56 84 GLN A N 1
ATOM 673 C CA . GLN A 1 84 ? -20.430 -8.281 19.017 1.00 68.56 84 GLN A CA 1
ATOM 674 C C . GLN A 1 84 ? -20.726 -7.494 20.287 1.00 68.56 84 GLN A C 1
ATOM 676 O O . GLN A 1 84 ? -21.563 -7.928 21.059 1.00 68.56 84 GLN A O 1
ATOM 681 N N . ARG A 1 85 ? -20.118 -6.324 20.496 1.00 64.19 85 ARG A N 1
ATOM 682 C CA . ARG A 1 85 ? -20.504 -5.409 21.573 1.00 64.19 85 ARG A CA 1
ATOM 683 C C . ARG A 1 85 ? -21.877 -4.822 21.326 1.00 64.19 85 ARG A C 1
ATOM 685 O O . ARG A 1 85 ? -22.655 -4.781 22.253 1.00 64.19 85 ARG A O 1
ATOM 692 N N . LEU A 1 86 ? -22.210 -4.411 20.108 1.00 61.88 86 LEU A N 1
ATOM 693 C CA . LEU A 1 86 ? -23.536 -3.890 19.778 1.00 61.88 86 LEU A CA 1
ATOM 694 C C . LEU A 1 86 ? -24.633 -4.951 19.970 1.00 61.88 86 LEU A C 1
ATOM 696 O O . LEU A 1 86 ? -25.690 -4.639 20.502 1.00 61.88 86 LEU A O 1
ATOM 700 N N . TYR A 1 87 ? -24.380 -6.199 19.568 1.00 61.84 87 TYR A N 1
ATOM 701 C CA . TYR A 1 87 ? -25.287 -7.333 19.755 1.00 61.84 87 TYR A CA 1
ATOM 702 C C . TYR A 1 87 ? -25.264 -7.857 21.192 1.00 61.84 87 TYR A C 1
ATOM 704 O O . TYR A 1 87 ? -26.312 -8.201 21.706 1.00 61.84 87 TYR A O 1
ATOM 712 N N . GLY A 1 88 ? -24.118 -7.865 21.869 1.00 55.00 88 GLY A N 1
ATOM 713 C CA . GLY A 1 88 ? -23.981 -8.228 23.282 1.00 55.00 88 GLY A CA 1
ATOM 714 C C . GLY A 1 88 ? -24.606 -7.193 24.218 1.00 55.00 88 GLY A C 1
ATOM 715 O O . GLY A 1 88 ? -25.223 -7.565 25.203 1.00 55.00 88 GLY A O 1
ATOM 716 N N . LEU A 1 89 ? -24.549 -5.907 23.855 1.00 50.62 89 LEU A N 1
ATOM 717 C CA . LEU A 1 89 ? -25.302 -4.822 24.493 1.00 50.62 89 LEU A CA 1
ATOM 718 C C . LEU A 1 89 ? -26.801 -4.905 24.162 1.00 50.62 89 LEU A C 1
ATOM 720 O O . LEU A 1 89 ? -27.614 -4.463 24.963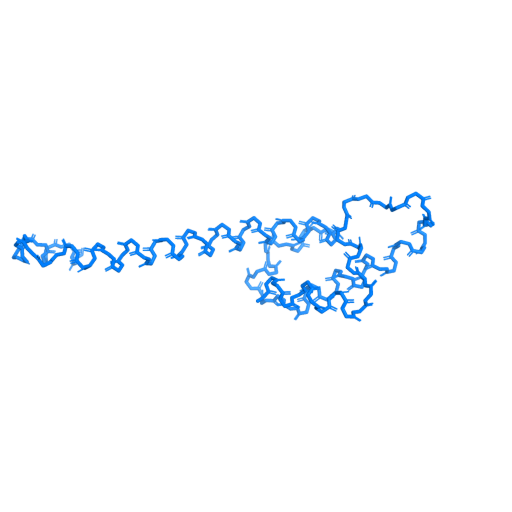 1.00 50.62 89 LEU A O 1
ATOM 724 N N . LYS A 1 90 ? -27.187 -5.480 23.011 1.00 45.16 90 LYS A N 1
ATOM 725 C CA . LYS A 1 90 ? -28.597 -5.751 22.664 1.00 45.16 90 LYS A CA 1
ATOM 726 C C . LYS A 1 90 ? -29.143 -7.066 23.241 1.00 45.16 90 LYS A C 1
ATOM 728 O O . LYS A 1 90 ? -30.350 -7.187 23.379 1.00 45.16 90 LYS A O 1
ATOM 733 N N . ILE A 1 91 ? -28.295 -8.024 23.623 1.00 42.78 91 ILE A N 1
ATOM 734 C CA . ILE A 1 91 ? -28.670 -9.267 24.333 1.00 42.78 91 ILE A CA 1
ATOM 735 C C . ILE A 1 91 ? -28.577 -9.061 25.865 1.00 42.78 91 ILE A C 1
ATOM 737 O O . ILE A 1 91 ? -28.334 -9.979 26.637 1.00 42.78 91 ILE A O 1
ATOM 741 N N . GLN A 1 92 ? -28.833 -7.838 26.334 1.00 42.44 92 GLN A N 1
ATOM 742 C CA . GL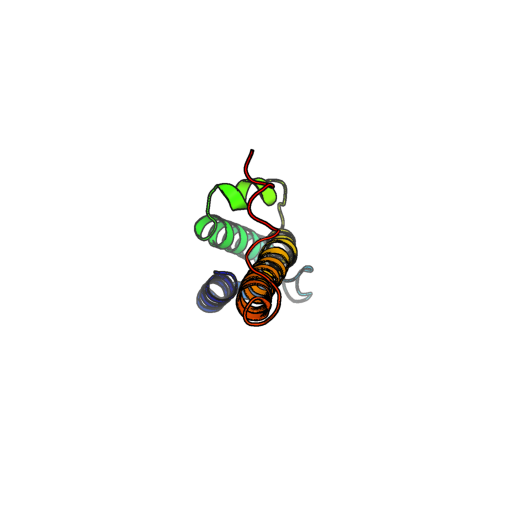N A 1 92 ? -29.214 -7.567 27.727 1.00 42.44 92 GLN A CA 1
ATOM 743 C C . GLN A 1 92 ? -30.576 -6.863 27.832 1.00 42.44 92 GLN A C 1
ATOM 745 O O . GLN A 1 92 ? -30.843 -6.149 28.789 1.00 42.44 92 GLN A O 1
ATOM 750 N N . GLU A 1 93 ? -31.488 -7.117 26.894 1.00 43.91 93 GLU A N 1
ATOM 751 C CA . GLU A 1 93 ? -32.926 -6.967 27.147 1.00 43.91 93 GLU A CA 1
ATOM 752 C C . GLU A 1 93 ? -33.511 -8.357 27.412 1.00 43.91 93 GLU A C 1
ATOM 754 O O . GLU A 1 93 ? -34.064 -9.007 26.530 1.00 43.91 93 GLU A O 1
ATOM 759 N N . GLY A 1 94 ? -33.311 -8.860 28.634 1.00 49.12 94 GLY A N 1
ATOM 760 C CA . GLY A 1 94 ? -33.985 -10.085 29.069 1.00 49.12 94 GLY A CA 1
ATOM 761 C C . GLY A 1 94 ? -33.439 -10.776 30.313 1.00 49.12 94 GLY A C 1
ATOM 762 O O . GLY A 1 94 ? -34.185 -11.532 30.925 1.00 49.12 94 GLY A O 1
ATOM 763 N N . LEU A 1 95 ? -32.191 -10.531 30.729 1.00 47.31 95 LEU A N 1
ATOM 764 C CA . LEU A 1 95 ? -31.647 -11.131 31.953 1.00 47.31 95 LEU A CA 1
ATOM 765 C C . LEU A 1 95 ? -30.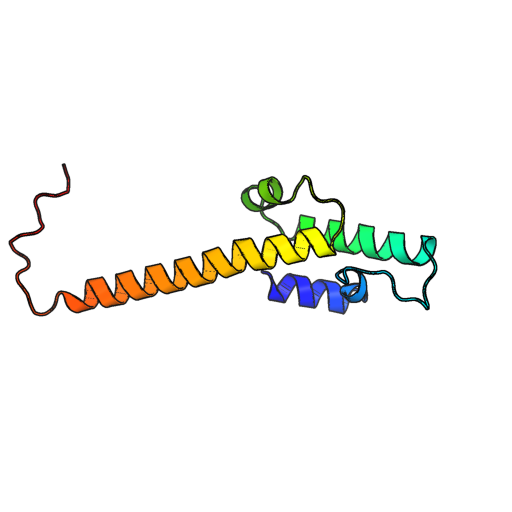890 -10.097 32.796 1.00 47.31 95 LEU A C 1
ATOM 767 O O . LEU A 1 95 ? -29.848 -9.577 32.409 1.00 47.31 95 LEU A O 1
ATOM 771 N N . ASP A 1 96 ? -31.545 -9.805 33.917 1.00 52.66 96 ASP A N 1
ATOM 772 C CA . ASP A 1 96 ? -31.182 -9.070 35.126 1.00 52.66 96 ASP A CA 1
ATOM 773 C C . ASP A 1 96 ? -29.993 -8.088 35.070 1.00 52.66 96 ASP A C 1
ATOM 775 O O . ASP A 1 96 ? -28.820 -8.428 35.230 1.00 52.66 96 ASP A O 1
ATOM 779 N N . LEU A 1 97 ? -30.356 -6.811 34.929 1.00 51.62 97 LEU A N 1
ATOM 780 C CA . LEU A 1 97 ? -29.495 -5.630 34.993 1.00 51.62 97 LEU A CA 1
ATOM 781 C C . LEU A 1 97 ? -28.875 -5.410 36.394 1.00 51.62 97 LEU A C 1
ATOM 783 O O . LEU A 1 97 ? -27.928 -4.633 36.524 1.00 51.62 97 LEU A O 1
ATOM 787 N N . ALA A 1 98 ? -29.374 -6.069 37.448 1.00 49.62 98 ALA A N 1
ATOM 788 C CA . ALA A 1 98 ? -28.977 -5.775 38.826 1.00 49.62 98 ALA A CA 1
ATOM 789 C C . ALA A 1 98 ? -27.619 -6.373 39.250 1.00 49.62 98 ALA A C 1
ATOM 791 O O . ALA A 1 98 ? -27.008 -5.870 40.193 1.00 49.62 98 ALA A O 1
ATOM 792 N N . GLN A 1 99 ? -27.108 -7.412 38.575 1.00 51.66 99 GLN A N 1
ATOM 793 C CA . GLN A 1 99 ? -25.929 -8.148 39.067 1.00 51.66 99 GLN A CA 1
ATOM 794 C C . GLN A 1 99 ? -24.564 -7.678 38.536 1.00 51.66 99 GLN A C 1
ATOM 796 O O . GLN A 1 99 ? -23.537 -8.105 39.060 1.00 51.66 99 GLN A O 1
ATOM 801 N N . HIS A 1 100 ? -24.504 -6.772 37.555 1.00 51.47 100 HIS A N 1
ATOM 802 C CA . HIS A 1 100 ? -23.233 -6.418 36.898 1.00 51.47 100 HIS A CA 1
ATOM 803 C C . HIS A 1 100 ? -22.654 -5.029 37.224 1.00 51.47 100 HIS A C 1
ATOM 805 O O . HIS A 1 100 ? -21.633 -4.653 36.652 1.00 51.47 100 HIS A O 1
ATOM 811 N N . VAL A 1 101 ? -23.212 -4.283 38.186 1.00 53.47 101 VAL A N 1
ATOM 812 C CA . VAL A 1 101 ? -22.671 -2.957 38.573 1.00 53.47 101 VAL A CA 1
ATOM 813 C C . VAL A 1 101 ? -21.413 -3.039 39.464 1.00 53.47 101 VAL A C 1
ATOM 815 O O . VAL A 1 101 ? -20.817 -2.016 39.770 1.00 53.47 101 VAL A O 1
ATOM 818 N N . ASN A 1 102 ? -20.909 -4.227 39.818 1.00 50.62 102 ASN A N 1
ATOM 819 C CA . ASN A 1 102 ? -19.733 -4.343 40.697 1.00 50.62 102 ASN A CA 1
ATOM 820 C C . ASN A 1 102 ? -18.389 -4.625 39.993 1.00 50.62 102 ASN A C 1
ATOM 822 O O . ASN A 1 102 ? -17.485 -5.179 40.609 1.00 50.62 102 ASN A O 1
ATOM 826 N N . ILE A 1 103 ? -18.235 -4.281 38.709 1.00 51.34 103 ILE A N 1
ATOM 827 C CA . ILE A 1 103 ? -16.944 -4.426 37.993 1.00 51.34 103 ILE A CA 1
ATOM 828 C C . ILE A 1 103 ? -16.506 -3.100 37.346 1.00 51.34 103 ILE A C 1
ATOM 830 O O . ILE A 1 103 ? -15.882 -3.064 36.291 1.00 51.34 103 ILE A O 1
ATOM 834 N N . PHE A 1 104 ? -16.843 -1.988 37.996 1.00 41.59 104 PHE A N 1
ATOM 835 C CA . PHE A 1 104 ? -16.136 -0.719 37.830 1.00 41.59 104 PHE A CA 1
ATOM 836 C C . PHE A 1 104 ? -15.675 -0.227 39.205 1.00 41.59 104 PHE A C 1
ATOM 838 O O . PHE A 1 104 ? -16.198 0.747 39.740 1.00 41.59 104 PHE A O 1
ATOM 845 N N . ASN A 1 105 ? -14.706 -0.947 39.771 1.00 35.03 105 ASN A N 1
ATOM 846 C CA . ASN A 1 105 ? -13.733 -0.402 40.712 1.00 35.03 105 ASN A CA 1
ATOM 847 C C . ASN A 1 105 ? -12.344 -0.811 40.217 1.00 35.03 105 ASN A C 1
ATOM 849 O O . ASN A 1 105 ? -12.201 -2.007 39.869 1.00 35.03 105 ASN A O 1
#

Solvent-accessible surface area (backbone atoms only — not comparable to full-atom values): 6239 Å² total; per-residue (Å²): 105,73,67,57,52,52,51,51,30,48,76,69,70,31,48,70,35,47,47,90,62,82,58,92,90,57,55,72,73,76,47,46,56,37,29,53,49,43,37,50,55,50,57,74,74,47,56,69,85,57,41,75,80,38,70,90,52,85,47,30,24,58,38,49,51,50,45,49,54,54,51,46,48,49,48,50,51,48,52,49,50,51,46,50,49,54,50,53,64,59,71,56,79,85,66,74,83,82,79,68,76,82,78,83,125